Protein AF-A0A7C5SJS9-F1 (afdb_monomer)

Foldseek 3Di:
DDDQAPLLQVQLLVLCVVCVVVVHHLDDPPPDPDPPPPPDPDPDPLDPQQAEREDQDLLCRQADPDALKQKDQVRQVVLVVSVVSSTCSVVLLVVFFPDWDWPPPVDDPVRIMIMTRGDRVSSRVVSSVVQVVRSNYDYANFDFDDFDDDPNDTPDTDTDHPDD

Mean predicted aligned error: 9.41 Å

Structure (mmCIF, N/CA/C/O backbone):
data_AF-A0A7C5SJS9-F1
#
_entry.id   AF-A0A7C5SJS9-F1
#
loop_
_atom_site.group_PDB
_atom_site.id
_atom_site.type_symbol
_atom_site.label_atom_id
_atom_site.label_alt_id
_atom_site.label_comp_id
_atom_site.label_asym_id
_atom_site.label_entity_id
_atom_site.label_seq_id
_atom_site.pdbx_PDB_ins_code
_atom_site.Cartn_x
_atom_site.Cartn_y
_atom_site.Cartn_z
_atom_site.occupancy
_atom_site.B_iso_or_equiv
_atom_site.auth_seq_id
_atom_site.auth_comp_id
_atom_site.auth_asym_id
_atom_site.auth_atom_id
_atom_site.pdbx_PDB_model_num
ATOM 1 N N . MET A 1 1 ? 10.509 6.643 10.102 1.00 33.97 1 MET A N 1
ATOM 2 C CA . MET A 1 1 ? 10.285 5.184 10.008 1.00 33.97 1 MET A CA 1
ATOM 3 C C . MET A 1 1 ? 9.246 4.951 8.926 1.00 33.97 1 MET A C 1
ATOM 5 O O . MET A 1 1 ? 8.171 5.526 9.019 1.00 33.97 1 MET A O 1
ATOM 9 N N . GLY A 1 2 ? 9.620 4.239 7.860 1.00 39.03 2 GLY A N 1
ATOM 10 C CA . GLY A 1 2 ? 8.790 4.038 6.672 1.00 39.03 2 GLY A CA 1
ATOM 11 C C . GLY A 1 2 ? 7.610 3.121 6.959 1.00 39.03 2 GLY A C 1
ATOM 12 O O . GLY A 1 2 ? 7.801 1.931 7.179 1.00 39.03 2 GLY A O 1
ATOM 13 N N . GLY A 1 3 ? 6.407 3.689 6.982 1.00 46.66 3 GLY A N 1
ATOM 14 C CA . GLY A 1 3 ? 5.156 2.968 7.243 1.00 46.66 3 GLY A CA 1
ATOM 15 C C . GLY A 1 3 ? 4.105 3.128 6.144 1.00 46.66 3 GLY A C 1
ATOM 16 O O . GLY A 1 3 ? 2.979 2.685 6.327 1.00 46.66 3 GLY A O 1
ATOM 17 N N . GLY A 1 4 ? 4.444 3.759 5.013 1.00 60.88 4 GLY A N 1
ATOM 18 C CA . GLY A 1 4 ? 3.447 4.203 4.037 1.00 60.88 4 GLY A CA 1
ATOM 19 C C . GLY A 1 4 ? 2.713 3.078 3.303 1.00 60.88 4 GLY A C 1
ATOM 20 O O . GLY A 1 4 ? 1.543 3.242 3.005 1.00 60.88 4 GLY A O 1
ATOM 21 N N . HIS A 1 5 ? 3.358 1.943 3.011 1.00 70.88 5 HIS A N 1
ATOM 22 C CA . HIS A 1 5 ? 2.789 0.951 2.081 1.00 70.88 5 HIS A CA 1
ATOM 23 C C . HIS A 1 5 ? 1.849 -0.069 2.740 1.00 70.88 5 HIS A C 1
ATOM 25 O O . HIS A 1 5 ? 0.795 -0.366 2.194 1.00 70.88 5 HIS A O 1
ATOM 31 N N . ALA A 1 6 ? 2.188 -0.592 3.922 1.00 74.50 6 ALA A N 1
ATOM 32 C CA . ALA A 1 6 ? 1.400 -1.666 4.537 1.00 74.50 6 ALA A CA 1
ATOM 33 C C . ALA A 1 6 ? -0.016 -1.214 4.942 1.00 74.50 6 ALA A C 1
ATOM 35 O O . ALA A 1 6 ? -0.973 -1.967 4.782 1.00 74.50 6 ALA A O 1
ATOM 36 N N . GLY A 1 7 ? -0.161 0.023 5.434 1.00 83.69 7 GLY A N 1
ATOM 37 C CA . GLY A 1 7 ? -1.472 0.580 5.785 1.00 83.69 7 GLY A CA 1
ATOM 38 C C . GLY A 1 7 ? -2.379 0.791 4.569 1.00 83.69 7 GLY A C 1
ATOM 39 O O . GLY A 1 7 ? -3.584 0.583 4.671 1.00 83.69 7 GLY A O 1
ATOM 40 N N . ILE A 1 8 ? -1.797 1.143 3.418 1.00 90.56 8 ILE A N 1
ATOM 41 C CA . ILE A 1 8 ? -2.518 1.333 2.151 1.00 90.56 8 ILE A CA 1
ATOM 42 C C . ILE A 1 8 ? -3.057 0.002 1.646 1.00 90.56 8 ILE A C 1
ATOM 44 O O . ILE A 1 8 ? -4.247 -0.089 1.373 1.00 90.56 8 ILE A O 1
ATOM 48 N N . GLU A 1 9 ? -2.216 -1.035 1.591 1.00 91.25 9 GLU A N 1
ATOM 49 C CA . GLU A 1 9 ? -2.643 -2.372 1.156 1.00 91.25 9 GLU A CA 1
ATOM 50 C C . GLU A 1 9 ? -3.762 -2.928 2.039 1.00 91.25 9 GLU A C 1
ATOM 52 O O . GLU A 1 9 ? -4.744 -3.466 1.538 1.00 91.25 9 GLU A O 1
ATOM 57 N N . ALA A 1 10 ? -3.655 -2.759 3.361 1.00 89.06 10 ALA A N 1
ATOM 58 C CA . ALA A 1 10 ? -4.683 -3.225 4.287 1.00 89.06 10 ALA A CA 1
ATOM 59 C C . ALA A 1 10 ? -6.012 -2.473 4.107 1.00 89.06 10 ALA A C 1
ATOM 61 O O . ALA A 1 10 ? -7.074 -3.098 4.092 1.00 89.06 10 ALA A O 1
ATOM 62 N N . ALA A 1 11 ? -5.962 -1.146 3.953 1.00 90.69 11 ALA A N 1
ATOM 63 C CA . ALA A 1 11 ? -7.157 -0.340 3.718 1.00 90.69 11 ALA A CA 1
ATOM 64 C C . ALA A 1 11 ? -7.807 -0.677 2.367 1.00 90.69 11 ALA A C 1
ATOM 66 O O . ALA A 1 11 ? -9.024 -0.839 2.296 1.00 90.69 11 ALA A O 1
ATOM 67 N N . TRP A 1 12 ? -6.993 -0.853 1.324 1.00 92.56 12 TRP A N 1
ATOM 68 C CA . TRP A 1 12 ? -7.428 -1.247 -0.014 1.00 92.56 12 TRP A CA 1
ATOM 69 C C . TRP A 1 12 ? -8.094 -2.625 -0.019 1.00 92.56 12 TRP A C 1
ATOM 71 O O . TRP A 1 12 ? -9.212 -2.774 -0.509 1.00 92.56 12 TRP A O 1
ATOM 81 N N . ALA A 1 13 ? -7.458 -3.621 0.600 1.00 90.62 13 ALA A N 1
ATOM 82 C CA . ALA A 1 13 ? -8.005 -4.968 0.709 1.00 90.62 13 ALA A CA 1
ATOM 83 C C . ALA A 1 13 ? -9.332 -4.987 1.486 1.00 90.62 13 ALA A C 1
ATOM 85 O O . ALA A 1 13 ? -10.286 -5.642 1.066 1.00 90.62 13 ALA A O 1
ATOM 86 N N . ALA A 1 14 ? -9.427 -4.240 2.592 1.00 88.69 14 ALA A N 1
ATOM 87 C CA . ALA A 1 14 ? -10.672 -4.117 3.344 1.00 88.69 14 ALA A CA 1
ATOM 88 C C . ALA A 1 14 ? -11.784 -3.480 2.493 1.00 88.69 14 ALA A C 1
ATOM 90 O O . ALA A 1 14 ? -12.902 -3.994 2.466 1.00 88.69 14 ALA A O 1
ATOM 91 N N . ALA A 1 15 ? -11.473 -2.411 1.757 1.00 88.12 15 ALA A N 1
ATOM 92 C CA . ALA A 1 15 ? -12.427 -1.762 0.866 1.00 88.12 15 ALA A CA 1
ATOM 93 C C . ALA A 1 15 ? -12.888 -2.688 -0.274 1.00 88.12 15 ALA A C 1
ATOM 95 O O . ALA A 1 15 ? -14.083 -2.751 -0.547 1.00 88.12 15 ALA A O 1
ATOM 96 N N . ASN A 1 16 ? -11.987 -3.482 -0.866 1.00 87.50 16 ASN A N 1
ATOM 97 C CA . ASN A 1 16 ? -12.342 -4.502 -1.860 1.00 87.50 16 ASN A CA 1
ATOM 98 C C . ASN A 1 16 ? -13.354 -5.516 -1.314 1.00 87.50 16 ASN A C 1
ATOM 100 O O . ASN A 1 16 ? -14.350 -5.809 -1.971 1.00 87.50 16 ASN A O 1
ATOM 104 N N . LEU A 1 17 ? -13.135 -6.029 -0.099 1.00 85.19 17 LEU A N 1
ATOM 105 C CA . LEU A 1 17 ? -14.067 -6.971 0.530 1.00 85.19 17 LEU A CA 1
ATOM 106 C C . LEU A 1 17 ? -15.455 -6.349 0.728 1.00 85.19 17 LEU A C 1
ATOM 108 O O . LEU A 1 17 ? -16.469 -7.009 0.511 1.00 85.19 17 LEU A O 1
ATOM 112 N N . LEU A 1 18 ? -15.502 -5.074 1.105 1.00 81.88 18 LEU A N 1
ATOM 113 C CA . LEU A 1 18 ? -16.749 -4.343 1.320 1.00 81.88 18 LEU A CA 1
ATOM 114 C C . LEU A 1 18 ? -17.482 -4.061 -0.000 1.00 81.88 18 LEU A C 1
ATOM 116 O O . LEU A 1 18 ? -18.692 -4.275 -0.077 1.00 81.88 18 LEU A O 1
ATOM 120 N N . ALA A 1 19 ? -16.760 -3.675 -1.054 1.00 73.25 19 ALA A N 1
ATOM 121 C CA . ALA A 1 19 ? -17.314 -3.459 -2.391 1.00 73.25 19 ALA A CA 1
ATOM 122 C C . ALA A 1 19 ? -17.950 -4.734 -2.968 1.00 73.25 19 ALA A C 1
ATOM 124 O O . ALA A 1 19 ? -19.082 -4.698 -3.453 1.00 73.25 19 ALA A O 1
ATOM 125 N N . VAL A 1 20 ? -17.281 -5.883 -2.811 1.00 66.25 20 VAL A N 1
ATOM 126 C CA . VAL A 1 20 ? -17.809 -7.191 -3.233 1.00 66.25 20 VAL A CA 1
ATOM 127 C C . VAL A 1 20 ? -19.112 -7.525 -2.501 1.00 66.25 20 VAL A C 1
ATOM 129 O O . VAL A 1 20 ? -20.063 -7.994 -3.123 1.00 66.25 20 VAL A O 1
ATOM 132 N N . THR A 1 21 ? -19.209 -7.234 -1.198 1.00 61.03 21 THR A N 1
ATOM 133 C CA . THR A 1 21 ? -20.462 -7.443 -0.444 1.00 61.03 21 THR A CA 1
ATOM 134 C C . THR A 1 21 ? -21.590 -6.488 -0.842 1.00 61.03 21 THR A C 1
ATOM 136 O O . THR A 1 21 ? -22.757 -6.812 -0.634 1.00 61.03 21 THR A O 1
ATOM 139 N N . ALA A 1 22 ? -21.257 -5.337 -1.431 1.00 62.06 22 ALA A N 1
ATOM 140 C CA . ALA A 1 22 ? -22.212 -4.354 -1.934 1.00 62.06 22 ALA A CA 1
ATOM 141 C C . ALA A 1 22 ? -22.622 -4.589 -3.404 1.00 62.06 22 ALA A C 1
ATOM 143 O O . ALA A 1 22 ? -23.520 -3.906 -3.890 1.00 62.06 22 ALA A O 1
ATOM 144 N N . GLY A 1 23 ? -22.010 -5.562 -4.095 1.00 54.81 23 GLY A N 1
ATOM 145 C CA . GLY A 1 23 ? -22.308 -5.895 -5.493 1.00 54.81 23 GLY A CA 1
ATOM 146 C C . GLY A 1 23 ? -21.559 -5.057 -6.537 1.00 54.81 23 GLY A C 1
ATOM 147 O O . GLY A 1 23 ? -21.921 -5.117 -7.710 1.00 54.81 23 GLY A O 1
ATOM 148 N N . SER A 1 24 ? -20.525 -4.308 -6.141 1.00 50.97 24 SER A N 1
ATOM 149 C CA . SER A 1 24 ? -19.658 -3.567 -7.069 1.00 50.97 24 SER A CA 1
ATOM 150 C C . SER A 1 24 ? -18.432 -4.409 -7.457 1.00 50.97 24 SER A C 1
ATOM 152 O O . SER A 1 24 ? -17.859 -5.072 -6.584 1.00 50.97 24 SER A O 1
ATOM 154 N N . PRO A 1 25 ? -18.011 -4.422 -8.738 1.00 48.16 25 PRO A N 1
ATOM 155 C CA . PRO A 1 25 ? -16.811 -5.142 -9.155 1.00 48.16 25 PRO A CA 1
ATOM 156 C C . PRO A 1 25 ? -15.549 -4.557 -8.488 1.00 48.16 25 PRO A C 1
ATOM 158 O O . PRO A 1 25 ? -15.529 -3.379 -8.128 1.00 48.16 25 PRO A O 1
ATOM 161 N N . PRO A 1 26 ? -14.489 -5.362 -8.287 1.00 49.41 26 PRO A N 1
ATOM 162 C CA . PRO A 1 26 ? -13.213 -4.850 -7.807 1.00 49.41 26 PRO A CA 1
ATOM 163 C C . PRO A 1 26 ? -12.562 -4.011 -8.912 1.00 49.41 26 PRO A C 1
ATOM 165 O O . PRO A 1 26 ? -12.053 -4.553 -9.892 1.00 49.41 26 PRO A O 1
ATOM 168 N N . ASP A 1 27 ? -12.588 -2.691 -8.760 1.00 54.00 27 ASP A N 1
ATOM 169 C CA . ASP A 1 27 ? -11.951 -1.781 -9.709 1.00 54.00 27 ASP A CA 1
ATOM 170 C C . ASP A 1 27 ? -10.420 -1.891 -9.600 1.00 54.00 27 ASP A C 1
ATOM 172 O O . ASP A 1 27 ? -9.800 -1.437 -8.635 1.00 54.00 27 ASP A O 1
ATOM 176 N N . GLY A 1 28 ? -9.801 -2.522 -10.600 1.00 47.16 28 GLY A N 1
ATOM 177 C CA . GLY A 1 28 ? -8.383 -2.337 -10.904 1.00 47.16 28 GLY A CA 1
ATOM 178 C C . GLY A 1 28 ? -8.177 -0.999 -11.618 1.00 47.16 28 GLY A C 1
ATOM 179 O O . GLY A 1 28 ? -9.077 -0.513 -12.303 1.00 47.16 28 GLY A O 1
ATOM 180 N N . LEU A 1 29 ? -6.988 -0.399 -11.500 1.00 47.84 29 LEU A N 1
ATOM 181 C CA . LEU A 1 29 ? -6.658 0.867 -12.178 1.00 47.84 29 LEU A CA 1
ATOM 182 C C . LEU A 1 29 ? -6.736 0.805 -13.724 1.00 47.84 29 LEU A C 1
ATOM 184 O O . LEU A 1 29 ? -6.642 1.846 -14.369 1.00 47.84 29 LEU A O 1
ATOM 188 N N . ASP A 1 30 ? -6.957 -0.374 -14.313 1.00 38.78 30 ASP A N 1
ATOM 189 C CA . ASP A 1 30 ? -7.016 -0.611 -15.762 1.00 38.78 30 ASP A CA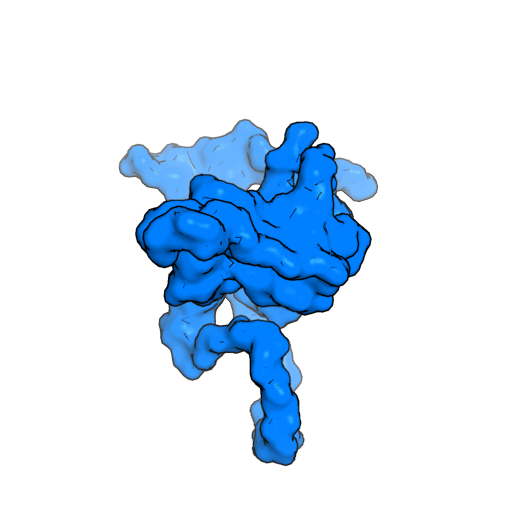 1
ATOM 190 C C . ASP A 1 30 ? -8.428 -0.507 -16.373 1.00 38.78 30 ASP A C 1
ATOM 192 O O . ASP A 1 30 ? -8.654 -0.935 -17.509 1.00 38.78 30 ASP A O 1
ATOM 196 N N . ALA A 1 31 ? -9.405 0.063 -15.661 1.00 38.59 31 ALA A N 1
ATOM 197 C CA . ALA A 1 31 ? -10.708 0.361 -16.248 1.00 38.59 31 ALA A CA 1
ATOM 198 C C . ALA A 1 31 ? -10.579 1.474 -17.309 1.00 38.59 31 ALA A C 1
ATOM 200 O O . ALA A 1 31 ? -10.734 2.665 -17.033 1.00 38.59 31 ALA A O 1
ATOM 201 N N . HIS A 1 32 ? -10.308 1.088 -18.560 1.00 30.03 32 HIS A N 1
ATOM 202 C CA . HIS A 1 32 ? -10.574 1.945 -19.711 1.00 30.03 32 HIS A CA 1
ATOM 203 C C . HIS A 1 32 ? -12.048 2.375 -19.664 1.00 30.03 32 HIS A C 1
ATOM 205 O O . HIS A 1 32 ? -12.918 1.515 -19.505 1.00 30.03 32 HIS A O 1
ATOM 211 N N . PRO A 1 33 ? -12.367 3.673 -19.819 1.00 33.25 33 PRO A N 1
ATOM 212 C CA . PRO A 1 33 ? -13.745 4.131 -19.776 1.00 33.25 33 PRO A CA 1
ATOM 213 C C . PRO A 1 33 ? -14.482 3.601 -21.010 1.00 33.25 33 PRO A C 1
ATOM 215 O O . PRO A 1 33 ? -14.411 4.187 -22.089 1.00 33.25 33 PRO A O 1
ATOM 218 N N . THR A 1 34 ? -15.186 2.477 -20.879 1.00 31.38 34 THR A N 1
ATOM 219 C CA . THR A 1 34 ? -16.124 2.033 -21.908 1.00 31.38 34 THR A CA 1
ATOM 220 C C . THR A 1 34 ? -17.331 2.961 -21.882 1.00 31.38 34 THR A C 1
ATOM 222 O O . THR A 1 34 ? -17.970 3.153 -20.850 1.00 31.38 34 THR A O 1
ATOM 225 N N . GLU A 1 35 ? -17.630 3.545 -23.036 1.00 35.47 35 GLU A N 1
ATOM 226 C CA . GLU A 1 35 ? -18.492 4.709 -23.279 1.00 35.47 35 GLU A CA 1
ATOM 227 C C . GLU A 1 35 ? -19.994 4.527 -22.943 1.00 35.47 35 GLU A C 1
ATOM 229 O O . GLU A 1 35 ? -20.827 5.328 -23.357 1.00 35.47 35 GLU A O 1
ATOM 234 N N . THR A 1 36 ? -20.381 3.499 -22.182 1.00 34.91 36 THR A N 1
ATOM 235 C CA . THR A 1 36 ? -21.798 3.117 -22.010 1.00 34.91 36 THR A CA 1
ATOM 236 C C . THR A 1 36 ? -22.409 3.471 -20.646 1.00 34.91 36 THR A C 1
ATOM 238 O O . THR A 1 36 ? -23.629 3.481 -20.538 1.00 34.91 36 THR A O 1
ATOM 241 N N . ASP A 1 37 ? -21.637 3.882 -19.635 1.00 35.69 37 ASP A N 1
ATOM 242 C CA . ASP A 1 37 ? -22.167 4.083 -18.267 1.00 35.69 37 ASP A CA 1
ATOM 243 C C . ASP A 1 37 ? -22.486 5.553 -17.899 1.00 35.69 37 ASP A C 1
ATOM 245 O O . ASP A 1 37 ? -22.320 6.009 -16.772 1.00 35.69 37 ASP A O 1
ATOM 249 N N . ARG A 1 38 ? -22.898 6.370 -18.882 1.00 37.28 38 ARG A N 1
ATOM 250 C CA . ARG A 1 38 ? -23.152 7.819 -18.688 1.00 37.28 38 ARG A CA 1
ATOM 251 C C . ARG A 1 38 ? -24.598 8.188 -18.347 1.00 37.28 38 ARG A C 1
ATOM 253 O O . ARG A 1 38 ? -24.958 9.362 -18.442 1.00 37.28 38 ARG A O 1
ATOM 260 N N . ARG A 1 39 ? -25.456 7.239 -17.980 1.00 33.97 39 ARG A N 1
ATOM 261 C CA . ARG A 1 39 ? -26.840 7.541 -17.587 1.00 33.97 39 ARG A CA 1
ATOM 262 C C . ARG A 1 39 ? -27.157 6.752 -16.327 1.00 33.97 39 ARG A C 1
ATOM 264 O O . ARG A 1 39 ? -27.084 5.537 -16.361 1.00 33.97 39 ARG A O 1
ATOM 271 N N . ASP A 1 40 ? -27.480 7.481 -15.262 1.00 32.72 40 ASP A N 1
ATOM 272 C CA . ASP A 1 40 ? -27.995 7.002 -13.965 1.00 32.72 40 ASP A CA 1
ATOM 273 C C . ASP A 1 40 ? -27.045 7.050 -12.752 1.00 32.72 40 ASP A C 1
ATOM 275 O O . ASP A 1 40 ? -27.296 6.421 -11.725 1.00 32.72 40 ASP A O 1
ATOM 279 N N . ALA A 1 41 ? -26.039 7.931 -12.766 1.00 41.66 41 ALA A N 1
ATOM 280 C CA . ALA A 1 41 ? -25.391 8.358 -11.522 1.00 41.66 41 ALA A CA 1
ATOM 281 C C . ALA A 1 41 ? -26.275 9.375 -10.763 1.00 41.66 41 ALA A C 1
ATOM 283 O O . ALA A 1 41 ? -26.222 10.585 -10.988 1.00 41.66 41 ALA A O 1
ATOM 284 N N . CYS A 1 42 ? -27.113 8.869 -9.856 1.00 32.12 42 CYS A N 1
ATOM 285 C CA . CYS A 1 42 ? -27.805 9.651 -8.826 1.00 32.12 42 CYS A CA 1
ATOM 286 C C . CYS A 1 42 ? -26.780 10.385 -7.927 1.00 32.12 42 CYS A C 1
ATOM 288 O O . CYS A 1 42 ? -25.770 9.781 -7.554 1.00 32.12 42 CYS A O 1
ATOM 290 N N . PRO A 1 43 ? -26.998 11.658 -7.536 1.00 38.84 43 PRO A N 1
ATOM 291 C CA . PRO A 1 43 ? -26.053 12.389 -6.698 1.00 38.84 43 PRO A CA 1
ATOM 292 C C . PRO A 1 43 ? -25.960 11.780 -5.288 1.00 38.84 43 PRO A C 1
ATOM 294 O O . PRO A 1 43 ? -26.811 11.982 -4.426 1.00 38.84 43 PRO A O 1
ATOM 297 N N . THR A 1 44 ? -24.874 11.033 -5.078 1.00 39.62 44 THR A N 1
ATOM 298 C CA . THR A 1 44 ? -24.104 10.887 -3.833 1.00 39.62 44 THR A CA 1
ATOM 299 C C . THR A 1 44 ? -24.910 10.695 -2.546 1.00 39.62 44 THR A C 1
ATOM 301 O O . THR A 1 44 ? -24.952 11.562 -1.669 1.00 39.62 44 THR A O 1
ATOM 304 N N . LYS A 1 45 ? -25.434 9.485 -2.347 1.00 35.34 45 LYS A N 1
ATOM 305 C CA . LYS A 1 45 ? -25.598 8.961 -0.988 1.00 35.34 45 LYS A CA 1
ATOM 306 C C . LYS A 1 45 ? -24.196 8.566 -0.516 1.00 35.34 45 LYS A C 1
ATOM 308 O O . LYS A 1 45 ? -23.688 7.537 -0.943 1.00 35.34 45 LYS A O 1
ATOM 313 N N . LYS A 1 46 ? -23.534 9.411 0.286 1.00 39.31 46 LYS A N 1
ATOM 314 C CA . LYS A 1 46 ? -22.249 9.071 0.926 1.00 39.31 46 LYS A CA 1
ATOM 315 C C . LYS A 1 46 ? -22.479 7.773 1.709 1.00 39.31 46 LYS A C 1
ATOM 317 O O . LYS A 1 46 ? -23.175 7.792 2.725 1.00 39.31 46 LYS A O 1
ATOM 322 N N . SER A 1 47 ? -22.003 6.641 1.195 1.00 45.84 47 SER A N 1
ATOM 323 C CA . SER A 1 47 ? -21.957 5.406 1.972 1.00 45.84 47 SER A CA 1
ATOM 324 C C . SER A 1 47 ? -21.141 5.706 3.223 1.00 45.84 47 SER A C 1
ATOM 326 O O . SER A 1 47 ? -20.112 6.374 3.130 1.00 45.84 47 SER A O 1
ATOM 328 N N . ALA A 1 48 ? -21.619 5.291 4.396 1.00 58.91 48 ALA A N 1
ATOM 329 C CA . ALA A 1 48 ? -20.832 5.422 5.614 1.00 58.91 48 ALA A CA 1
ATOM 330 C C . ALA A 1 48 ? -19.476 4.742 5.377 1.00 58.91 48 ALA A C 1
ATOM 332 O O . ALA A 1 48 ? -19.450 3.581 4.970 1.00 58.91 48 ALA A O 1
ATOM 333 N N . SER A 1 49 ? -18.380 5.475 5.568 1.00 61.72 49 SER A N 1
ATOM 334 C CA . SER A 1 49 ? -17.024 4.943 5.484 1.00 61.72 49 SER A CA 1
ATOM 335 C C . SER A 1 49 ? -16.912 3.757 6.442 1.00 61.72 49 SER A C 1
ATOM 337 O O . SER A 1 49 ? -17.181 3.870 7.638 1.00 61.72 49 SER A O 1
ATOM 339 N N . THR A 1 50 ? -16.578 2.585 5.911 1.00 85.19 50 THR A N 1
ATOM 340 C CA . THR A 1 50 ? -16.489 1.336 6.680 1.00 85.19 50 THR A CA 1
ATOM 341 C C . THR A 1 50 ? -15.056 1.022 7.102 1.00 85.19 50 THR A C 1
ATOM 343 O O . THR A 1 50 ? -14.850 0.197 7.993 1.00 85.19 50 THR A O 1
ATOM 346 N N . VAL A 1 51 ? -14.064 1.694 6.506 1.00 92.31 51 VAL A N 1
ATOM 347 C CA . VAL A 1 51 ? -12.638 1.533 6.802 1.00 92.31 51 VAL A CA 1
ATOM 348 C C . VAL A 1 51 ? -12.038 2.883 7.181 1.00 92.31 51 VAL A C 1
ATOM 350 O O . VAL A 1 51 ? -12.096 3.833 6.408 1.00 92.31 51 VAL A O 1
ATOM 353 N N . ALA A 1 52 ? -11.405 2.962 8.351 1.00 92.94 52 ALA A N 1
ATOM 354 C CA . ALA A 1 52 ? -10.649 4.140 8.772 1.00 92.94 52 ALA A CA 1
ATOM 355 C C . ALA A 1 52 ? -9.140 3.881 8.640 1.00 92.94 52 ALA A C 1
ATOM 357 O O . ALA A 1 52 ? -8.582 3.043 9.352 1.00 92.94 52 ALA A O 1
ATOM 358 N N . LEU A 1 53 ? -8.467 4.619 7.754 1.00 94.00 53 LEU A N 1
ATOM 359 C CA . LEU A 1 53 ? -7.012 4.637 7.619 1.00 94.00 53 LEU A CA 1
ATOM 360 C C . LEU A 1 53 ? -6.437 5.771 8.475 1.00 94.00 53 LEU A C 1
ATOM 362 O O . LEU A 1 53 ? -6.386 6.927 8.056 1.00 94.00 53 LEU A O 1
ATOM 366 N N . VAL A 1 54 ? -5.991 5.438 9.686 1.00 93.38 54 VAL A N 1
ATOM 367 C CA . VAL A 1 54 ? -5.379 6.412 10.600 1.00 93.38 54 VAL A CA 1
ATOM 368 C C . VAL A 1 54 ? -3.881 6.525 10.316 1.00 93.38 54 VAL A C 1
ATOM 370 O O . VAL A 1 54 ? -3.159 5.529 10.356 1.00 93.38 54 VAL A O 1
ATOM 373 N N . THR A 1 55 ? -3.395 7.737 10.058 1.00 92.31 55 THR A N 1
ATOM 374 C CA . THR A 1 55 ? -1.973 8.022 9.821 1.00 92.31 55 THR A CA 1
ATOM 375 C C . THR A 1 55 ? -1.558 9.321 10.498 1.00 92.31 55 THR A C 1
ATOM 377 O O . THR A 1 55 ? -2.334 10.268 10.575 1.00 92.31 55 THR A O 1
ATOM 380 N N . LEU A 1 56 ? -0.307 9.391 10.959 1.00 91.69 56 LEU A N 1
ATOM 381 C CA . LEU A 1 56 ? 0.250 10.608 11.558 1.00 91.69 56 LEU A CA 1
ATOM 382 C C . LEU A 1 56 ? 0.269 11.781 10.572 1.00 91.69 56 LEU A C 1
ATOM 384 O O . LEU A 1 56 ? 0.093 12.925 10.974 1.00 91.69 56 LEU A O 1
ATOM 388 N N . ASP A 1 57 ? 0.507 11.485 9.296 1.00 90.50 57 ASP A N 1
ATOM 389 C CA . ASP A 1 57 ? 0.633 12.475 8.235 1.00 90.50 57 ASP A CA 1
ATOM 390 C C . ASP A 1 57 ? 0.025 11.911 6.940 1.00 90.50 57 ASP A C 1
ATOM 392 O O . ASP A 1 57 ? 0.637 11.048 6.295 1.00 90.50 57 ASP A O 1
ATOM 396 N N . PRO A 1 58 ? -1.181 12.363 6.550 1.00 91.50 58 PRO A N 1
ATOM 397 C CA . PRO A 1 58 ? -1.824 11.947 5.305 1.00 91.50 58 PRO A CA 1
ATOM 398 C C . PRO A 1 58 ? -0.989 12.235 4.053 1.00 91.50 58 PRO A C 1
ATOM 400 O O . PRO A 1 58 ? -1.101 11.514 3.062 1.00 91.50 58 PRO A O 1
ATOM 403 N N . SER A 1 59 ? -0.107 13.240 4.084 1.00 90.62 59 SER A N 1
ATOM 404 C CA . SER A 1 59 ? 0.732 13.574 2.930 1.00 90.62 59 SER A CA 1
ATOM 405 C C . SER A 1 59 ? 1.794 12.507 2.637 1.00 90.62 59 SER A C 1
ATOM 407 O O . SER A 1 59 ? 2.247 12.406 1.499 1.00 90.62 59 SER A O 1
ATOM 409 N N . LYS A 1 60 ? 2.140 11.662 3.617 1.00 90.94 60 LYS A N 1
ATOM 410 C CA . LYS A 1 60 ? 3.173 10.612 3.505 1.00 90.94 60 LYS A CA 1
ATOM 411 C C . LYS A 1 60 ? 2.642 9.241 3.093 1.00 90.94 60 LYS A C 1
ATOM 413 O O . LYS A 1 60 ? 3.384 8.254 3.067 1.00 90.94 60 LYS A O 1
ATOM 418 N N . ILE A 1 61 ? 1.357 9.156 2.767 1.00 92.88 61 ILE A N 1
ATOM 419 C CA . ILE A 1 61 ? 0.761 7.961 2.169 1.00 92.88 61 ILE A CA 1
ATOM 420 C C . ILE A 1 61 ? 1.510 7.648 0.862 1.00 92.88 61 ILE A C 1
ATOM 422 O O . ILE A 1 61 ? 1.662 8.504 -0.002 1.00 92.88 61 ILE A O 1
ATOM 426 N N . GLY A 1 62 ? 2.021 6.421 0.752 1.00 90.31 62 GLY A N 1
ATOM 427 C CA . GLY A 1 62 ? 2.742 5.934 -0.426 1.00 90.31 62 GLY A CA 1
ATOM 428 C C . GLY A 1 62 ? 4.223 6.318 -0.472 1.00 90.31 62 GLY A C 1
ATOM 429 O O . GLY A 1 62 ? 4.907 5.972 -1.429 1.00 90.31 62 GLY A O 1
ATOM 430 N N . GLU A 1 63 ? 4.761 6.980 0.557 1.00 91.12 63 GLU A N 1
ATOM 431 C CA . GLU A 1 63 ? 6.166 7.396 0.565 1.00 91.12 63 GLU A CA 1
ATOM 432 C C . GLU A 1 63 ? 7.135 6.194 0.586 1.00 91.12 63 GLU A C 1
ATOM 434 O O . GLU A 1 63 ? 7.038 5.289 1.425 1.00 91.12 63 GLU A O 1
ATOM 439 N N . MET A 1 64 ? 8.126 6.213 -0.313 1.00 88.88 64 MET A N 1
ATOM 440 C CA . MET A 1 64 ? 9.227 5.245 -0.352 1.00 88.88 64 MET A CA 1
ATOM 441 C C . MET A 1 64 ? 10.429 5.726 0.477 1.00 88.88 64 MET A C 1
ATOM 443 O O . MET A 1 64 ? 11.331 6.411 -0.022 1.00 88.88 64 MET A O 1
ATOM 447 N N . SER A 1 65 ? 10.486 5.311 1.745 1.00 81.88 65 SER A N 1
ATOM 448 C CA . SER A 1 65 ? 11.486 5.795 2.713 1.00 81.88 65 SER A CA 1
ATOM 449 C C . SER A 1 65 ? 12.931 5.367 2.436 1.00 81.88 65 SER A C 1
ATOM 451 O O . SER A 1 65 ? 13.859 5.978 2.954 1.00 81.88 65 SER A O 1
ATOM 453 N N . CYS A 1 66 ? 13.136 4.295 1.670 1.00 85.12 66 CYS A N 1
ATOM 454 C CA . CYS A 1 66 ? 14.457 3.716 1.429 1.00 85.12 66 CYS A CA 1
ATOM 455 C C . CYS A 1 66 ? 14.812 3.809 -0.065 1.00 85.12 66 CYS A C 1
ATOM 457 O O . CYS A 1 66 ? 15.001 4.901 -0.608 1.00 85.12 66 CYS A O 1
ATOM 459 N N . ASN A 1 67 ? 14.879 2.662 -0.742 1.00 87.06 67 ASN A N 1
ATOM 460 C CA . ASN A 1 67 ? 15.180 2.556 -2.165 1.00 87.06 67 ASN A CA 1
ATOM 461 C C . 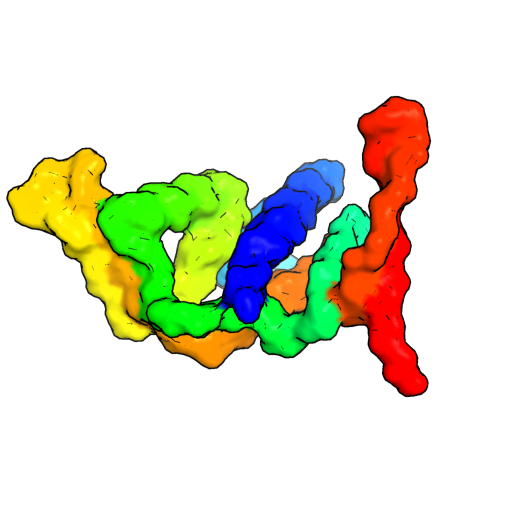ASN A 1 67 ? 13.903 2.796 -2.995 1.00 87.06 67 ASN A C 1
ATOM 463 O O . ASN A 1 67 ? 12.876 2.219 -2.632 1.00 87.06 67 ASN A O 1
ATOM 467 N N . PRO A 1 68 ? 13.948 3.589 -4.085 1.00 91.00 68 PRO A N 1
ATOM 468 C CA . PRO A 1 68 ? 12.868 3.682 -5.074 1.00 91.00 68 PRO A CA 1
ATOM 469 C C . PRO A 1 68 ? 12.716 2.383 -5.887 1.00 91.00 68 PRO A C 1
ATOM 471 O O . PRO A 1 68 ? 12.918 2.349 -7.099 1.00 91.00 68 PRO A O 1
ATOM 474 N N . ALA A 1 69 ? 12.468 1.263 -5.210 1.00 92.62 69 ALA A N 1
ATOM 475 C CA . ALA A 1 69 ? 12.424 -0.055 -5.819 1.00 92.62 69 ALA A CA 1
ATOM 476 C C . ALA A 1 69 ? 11.297 -0.901 -5.238 1.00 92.62 69 ALA A C 1
ATOM 478 O O . ALA A 1 69 ? 11.232 -1.083 -4.021 1.00 92.62 69 ALA A O 1
ATOM 479 N N . ILE A 1 70 ? 10.510 -1.510 -6.118 1.00 93.62 70 ILE A N 1
ATOM 480 C CA . ILE A 1 70 ? 9.501 -2.505 -5.766 1.00 93.62 70 ILE A CA 1
ATOM 481 C C . ILE A 1 70 ? 9.966 -3.872 -6.281 1.00 93.62 70 ILE A C 1
ATOM 483 O O . ILE A 1 70 ? 10.527 -3.999 -7.372 1.00 93.62 70 ILE A O 1
ATOM 487 N N . GLY A 1 71 ? 9.797 -4.905 -5.458 1.00 93.62 71 GLY A N 1
ATOM 488 C CA . GLY A 1 71 ? 10.232 -6.265 -5.770 1.00 93.62 71 GLY A CA 1
ATOM 489 C C . GLY A 1 71 ? 11.724 -6.533 -5.525 1.00 93.62 71 GLY A C 1
ATOM 490 O O . GLY A 1 71 ? 12.340 -6.009 -4.593 1.00 93.62 71 GLY A O 1
ATOM 491 N N . GLY A 1 72 ? 12.305 -7.423 -6.329 1.00 93.00 72 GLY A N 1
ATOM 492 C CA . GLY A 1 72 ? 13.625 -8.026 -6.127 1.00 93.00 72 GLY A CA 1
ATOM 493 C C . GLY A 1 72 ? 13.539 -9.543 -5.957 1.00 93.00 72 GLY A C 1
ATOM 494 O O . GLY A 1 72 ? 12.487 -10.131 -6.167 1.00 93.00 72 GLY A O 1
ATOM 495 N N . LEU A 1 73 ? 14.643 -10.189 -5.565 1.00 89.19 73 LEU A N 1
ATOM 496 C CA . LEU A 1 73 ? 14.723 -11.655 -5.556 1.00 89.19 73 LEU A CA 1
ATOM 497 C C . LEU A 1 73 ? 13.656 -12.315 -4.667 1.00 89.19 73 LEU A C 1
ATOM 499 O O . LEU A 1 73 ? 12.893 -13.128 -5.156 1.00 89.19 73 LEU A O 1
ATOM 503 N N . ALA A 1 74 ? 13.571 -11.922 -3.394 1.00 88.12 74 ALA A N 1
ATOM 504 C CA . ALA A 1 74 ? 12.542 -12.432 -2.482 1.00 88.12 74 ALA A CA 1
ATOM 505 C C . ALA A 1 74 ? 11.249 -11.601 -2.546 1.00 88.12 74 ALA A C 1
ATOM 507 O O . ALA A 1 74 ? 10.142 -12.122 -2.607 1.00 88.12 74 ALA A O 1
ATOM 508 N N . LYS A 1 75 ? 11.387 -10.270 -2.560 1.00 92.12 75 LYS A N 1
ATOM 509 C CA . LYS A 1 75 ? 10.242 -9.351 -2.496 1.00 92.12 75 LYS A CA 1
ATOM 510 C C . LYS A 1 75 ? 9.397 -9.359 -3.770 1.00 92.12 75 LYS A C 1
ATOM 512 O O . LYS A 1 75 ? 8.228 -9.021 -3.698 1.00 92.12 75 LYS A O 1
ATOM 517 N N . GLY A 1 76 ? 9.963 -9.723 -4.921 1.00 92.94 76 GLY A N 1
ATOM 518 C CA . GLY A 1 76 ? 9.234 -9.764 -6.190 1.00 92.94 76 GLY A CA 1
ATOM 519 C C . GLY A 1 76 ? 8.114 -10.802 -6.197 1.00 92.94 76 GLY A C 1
ATOM 520 O O . GLY A 1 76 ? 7.061 -10.538 -6.765 1.00 92.94 76 GLY A O 1
ATOM 521 N N . GLN A 1 77 ? 8.306 -11.936 -5.515 1.00 92.81 77 GLN A N 1
ATOM 522 C CA . GLN A 1 77 ? 7.252 -12.938 -5.333 1.00 92.81 77 GLN A CA 1
ATOM 523 C C . GLN A 1 77 ? 6.132 -12.399 -4.439 1.00 92.81 77 GLN A C 1
ATOM 525 O O . GLN A 1 77 ? 4.979 -12.447 -4.842 1.00 92.81 77 GLN A O 1
ATOM 530 N N . LEU A 1 78 ? 6.471 -11.763 -3.311 1.00 93.44 78 LEU A N 1
ATOM 531 C CA . LEU A 1 78 ? 5.477 -11.130 -2.431 1.00 93.44 78 LEU A CA 1
ATOM 532 C C . LEU A 1 78 ? 4.653 -10.058 -3.155 1.00 93.44 78 LEU A C 1
ATOM 534 O O . LEU A 1 78 ? 3.447 -9.985 -2.970 1.00 93.44 78 LEU A O 1
ATOM 538 N N . VAL A 1 79 ? 5.286 -9.241 -4.002 1.00 94.38 79 VAL A N 1
ATOM 539 C CA . VAL A 1 79 ? 4.569 -8.242 -4.811 1.00 94.38 79 VAL A CA 1
ATOM 540 C C . VAL A 1 79 ? 3.571 -8.923 -5.748 1.00 94.38 79 VAL A C 1
ATOM 542 O O . VAL A 1 79 ? 2.442 -8.465 -5.850 1.00 94.38 79 VAL A O 1
ATOM 545 N N . ARG A 1 80 ? 3.956 -10.032 -6.395 1.00 92.75 80 ARG A N 1
ATOM 546 C CA . ARG A 1 80 ? 3.063 -10.801 -7.277 1.00 92.75 80 ARG A CA 1
ATOM 547 C C . ARG A 1 80 ? 1.943 -11.517 -6.525 1.00 92.75 80 ARG A C 1
ATOM 549 O O . ARG A 1 80 ? 0.847 -11.627 -7.053 1.00 92.75 80 ARG A O 1
ATOM 556 N N . GLU A 1 81 ? 2.198 -11.979 -5.306 1.00 94.06 81 GLU A N 1
ATOM 557 C CA . GLU A 1 81 ? 1.161 -12.546 -4.439 1.00 94.06 81 GLU A CA 1
ATOM 558 C C . GLU A 1 81 ? 0.149 -11.473 -4.016 1.00 94.06 81 GLU A C 1
ATOM 560 O O . GLU A 1 81 ? -1.053 -11.708 -4.096 1.00 94.06 81 GLU A O 1
ATOM 565 N N . ILE A 1 82 ? 0.619 -10.282 -3.626 1.00 92.88 82 ILE A N 1
ATOM 566 C CA . ILE A 1 82 ? -0.238 -9.127 -3.305 1.00 92.88 82 ILE A CA 1
ATOM 567 C C . ILE A 1 82 ? -1.091 -8.741 -4.518 1.00 92.88 82 ILE A C 1
ATOM 569 O O . ILE A 1 82 ? -2.303 -8.601 -4.389 1.00 92.88 82 ILE A O 1
ATOM 573 N N . ASP A 1 83 ? -0.470 -8.626 -5.690 1.00 92.06 83 ASP A N 1
ATOM 574 C CA . ASP A 1 83 ? -1.125 -8.326 -6.968 1.00 92.06 83 ASP A CA 1
ATOM 575 C C . ASP A 1 83 ? -2.219 -9.358 -7.305 1.00 92.06 83 ASP A C 1
ATOM 577 O O . ASP A 1 83 ? -3.368 -9.000 -7.552 1.00 92.06 83 ASP A O 1
ATOM 581 N N . ALA A 1 84 ? -1.916 -10.655 -7.180 1.00 92.00 84 ALA A N 1
ATOM 582 C CA . ALA A 1 84 ? -2.883 -11.732 -7.405 1.00 92.00 84 ALA A CA 1
ATOM 583 C C . ALA A 1 84 ? -4.069 -11.718 -6.417 1.00 92.00 84 ALA A C 1
ATOM 585 O O . ALA A 1 84 ? -5.151 -12.197 -6.752 1.00 92.00 84 ALA A O 1
ATOM 586 N N . MET A 1 85 ? -3.885 -11.166 -5.213 1.00 91.25 85 MET A N 1
ATOM 587 C CA . MET A 1 85 ? -4.954 -10.961 -4.225 1.00 91.25 85 MET A CA 1
ATOM 588 C C . MET A 1 85 ? -5.743 -9.655 -4.444 1.00 91.25 85 MET A C 1
ATOM 590 O O . MET A 1 85 ? -6.603 -9.320 -3.628 1.00 91.25 85 MET A O 1
ATOM 594 N N . GLY A 1 86 ? -5.472 -8.913 -5.523 1.00 89.50 86 GLY A N 1
ATOM 595 C CA . GLY A 1 86 ? -6.113 -7.628 -5.818 1.00 89.50 86 GLY A CA 1
ATOM 596 C C . GLY A 1 86 ? -5.548 -6.458 -5.008 1.00 89.50 86 GLY A C 1
ATOM 597 O O . GLY A 1 86 ? -6.249 -5.471 -4.768 1.00 89.50 86 GLY A O 1
ATOM 598 N N . GLY A 1 87 ? -4.309 -6.587 -4.533 1.00 92.75 87 GLY A N 1
ATOM 599 C CA . GLY A 1 87 ? -3.570 -5.514 -3.879 1.00 92.75 87 GLY A CA 1
ATOM 600 C C . GLY A 1 87 ? -3.094 -4.443 -4.859 1.00 92.75 87 GLY A C 1
ATOM 601 O O . GLY A 1 87 ? -3.156 -4.596 -6.077 1.00 92.75 87 GLY A O 1
ATOM 602 N N . LEU A 1 88 ? -2.615 -3.332 -4.313 1.00 92.75 88 LEU A N 1
ATOM 603 C CA . LEU A 1 88 ? -2.350 -2.110 -5.070 1.00 92.75 88 LEU A CA 1
ATOM 604 C C . LEU A 1 88 ? -0.876 -1.993 -5.512 1.00 92.75 88 LEU A C 1
ATOM 606 O O . LEU A 1 88 ? -0.564 -1.341 -6.507 1.00 92.75 88 LEU A O 1
ATOM 610 N N . MET A 1 89 ? 0.042 -2.650 -4.800 1.00 93.81 89 MET A N 1
ATOM 611 C CA . MET A 1 89 ? 1.493 -2.506 -4.958 1.00 93.81 89 MET A CA 1
ATOM 612 C C . MET A 1 89 ? 2.006 -2.794 -6.372 1.00 93.81 89 MET A C 1
ATOM 614 O O . MET A 1 89 ? 2.896 -2.087 -6.845 1.00 93.81 89 MET A O 1
ATOM 618 N N . GLY A 1 90 ? 1.481 -3.836 -7.027 1.00 93.50 90 GLY A N 1
ATOM 619 C CA . GLY A 1 90 ? 1.857 -4.200 -8.397 1.00 93.50 90 GLY A CA 1
ATOM 620 C C . GLY A 1 90 ? 1.454 -3.112 -9.390 1.00 93.50 90 GLY A C 1
ATOM 621 O O . GLY A 1 90 ? 2.307 -2.570 -10.089 1.00 93.50 90 GLY A O 1
ATOM 622 N N . LEU A 1 91 ? 0.183 -2.713 -9.342 1.00 94.62 91 LEU A N 1
ATOM 623 C CA . LEU A 1 91 ? -0.396 -1.676 -10.197 1.00 94.62 91 LEU A CA 1
ATOM 624 C C . LEU A 1 91 ? 0.326 -0.330 -10.058 1.00 94.62 91 LEU A C 1
ATOM 626 O O . LEU A 1 91 ? 0.653 0.308 -11.056 1.00 94.62 91 LEU A O 1
ATOM 630 N N . LEU A 1 92 ? 0.635 0.094 -8.828 1.00 95.38 92 LEU A N 1
ATOM 631 C CA . LEU A 1 92 ? 1.389 1.332 -8.602 1.00 95.38 92 LEU A CA 1
ATOM 632 C C . LEU A 1 92 ? 2.813 1.238 -9.152 1.00 95.38 92 LEU A C 1
ATOM 634 O O . LEU A 1 92 ? 3.310 2.195 -9.741 1.00 95.38 92 LEU A O 1
ATOM 638 N N . ALA A 1 93 ? 3.479 0.096 -8.971 1.00 94.81 93 ALA A N 1
ATOM 639 C CA . ALA A 1 93 ? 4.833 -0.099 -9.476 1.00 94.81 93 ALA A CA 1
ATOM 640 C C . ALA A 1 93 ? 4.890 -0.092 -11.008 1.00 94.81 93 ALA A C 1
ATOM 642 O O . ALA A 1 93 ? 5.877 0.399 -11.562 1.00 94.81 93 ALA A O 1
ATOM 643 N N . ASP A 1 94 ? 3.854 -0.608 -11.669 1.00 95.38 94 ASP A N 1
ATOM 644 C CA . ASP A 1 94 ? 3.726 -0.605 -13.124 1.00 95.38 94 ASP A CA 1
ATOM 645 C C . ASP A 1 94 ? 3.393 0.802 -13.648 1.00 95.38 94 ASP A C 1
ATOM 647 O O . ASP A 1 94 ? 4.041 1.275 -14.581 1.00 95.38 94 ASP A O 1
ATOM 651 N N . ALA A 1 95 ? 2.481 1.525 -12.989 1.00 95.75 95 ALA A N 1
ATOM 652 C CA . ALA A 1 95 ? 2.091 2.883 -13.373 1.00 95.75 95 ALA A CA 1
ATOM 653 C C . ALA A 1 95 ? 3.217 3.919 -13.216 1.00 95.75 95 ALA A C 1
ATOM 655 O O . ALA A 1 95 ? 3.269 4.900 -13.958 1.00 95.75 95 ALA A O 1
ATOM 656 N N . THR A 1 96 ? 4.117 3.732 -12.247 1.00 96.62 96 THR A N 1
ATOM 657 C CA . THR A 1 96 ? 5.156 4.724 -11.913 1.00 96.62 96 THR A CA 1
ATOM 658 C C . THR A 1 96 ? 6.575 4.204 -12.122 1.00 96.62 96 THR A C 1
ATOM 660 O O . THR A 1 96 ? 7.551 4.802 -11.651 1.00 96.62 96 THR A O 1
ATOM 663 N N . GLY A 1 97 ? 6.704 3.065 -12.801 1.00 96.12 97 GLY A N 1
ATOM 664 C CA . GLY A 1 97 ? 7.971 2.417 -13.090 1.00 96.12 97 GLY A CA 1
ATOM 665 C C . GLY A 1 97 ? 8.798 3.165 -14.133 1.00 96.12 97 GLY A C 1
ATOM 666 O O . GLY A 1 97 ? 8.335 3.489 -15.219 1.00 96.12 97 GLY A O 1
ATOM 667 N N . ILE A 1 98 ? 10.066 3.394 -13.808 1.00 96.88 98 ILE A N 1
ATOM 668 C CA . ILE A 1 98 ? 11.086 3.965 -14.693 1.00 96.88 98 ILE A CA 1
ATOM 669 C C . ILE A 1 98 ? 11.860 2.843 -15.398 1.00 96.88 98 ILE A C 1
ATOM 671 O O . ILE A 1 98 ? 12.245 2.972 -16.557 1.00 96.88 98 ILE A O 1
ATOM 675 N N . HIS A 1 99 ? 12.139 1.741 -14.694 1.00 97.19 99 HIS A N 1
ATOM 676 C CA . HIS A 1 99 ? 12.932 0.641 -15.241 1.00 97.19 99 HIS A CA 1
ATOM 677 C C . HIS A 1 99 ? 12.575 -0.703 -14.606 1.00 97.19 99 HIS A C 1
ATOM 679 O O . HIS A 1 99 ? 12.609 -0.862 -13.385 1.00 97.19 99 HIS A O 1
ATOM 685 N N . PHE A 1 100 ? 12.329 -1.700 -15.455 1.00 96.81 100 PHE A N 1
ATOM 686 C CA . PHE A 1 100 ? 11.933 -3.048 -15.066 1.00 96.81 100 PHE A CA 1
ATOM 687 C C . PHE A 1 100 ? 13.025 -4.059 -15.401 1.00 96.81 100 PHE A C 1
ATOM 689 O O . PHE A 1 100 ? 13.619 -4.032 -16.477 1.00 96.81 100 PHE A O 1
ATOM 696 N N . LYS A 1 101 ? 13.280 -4.987 -14.478 1.00 96.12 101 LYS A N 1
ATOM 697 C CA . LYS A 1 101 ? 14.219 -6.089 -14.680 1.00 96.12 101 LYS A CA 1
ATOM 698 C C . LYS A 1 101 ? 13.748 -7.337 -13.951 1.00 96.12 101 LYS A C 1
ATOM 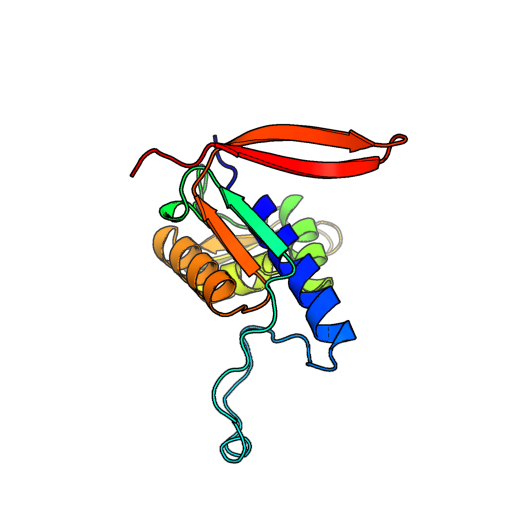700 O O . LYS A 1 101 ? 13.316 -7.271 -12.805 1.00 96.12 101 LYS A O 1
ATOM 705 N N . VAL A 1 102 ? 13.939 -8.493 -14.576 1.00 95.69 102 VAL A N 1
ATOM 706 C CA . VAL A 1 102 ? 13.862 -9.785 -13.888 1.00 95.69 102 VAL A CA 1
ATOM 707 C C . VAL A 1 102 ? 15.268 -10.165 -13.421 1.00 95.69 102 VAL A C 1
ATOM 709 O O . VAL A 1 102 ? 16.228 -10.149 -14.192 1.00 95.69 102 VAL A O 1
ATOM 712 N N . LEU A 1 103 ? 15.421 -10.435 -12.126 1.00 94.44 103 LEU A N 1
ATOM 713 C CA . LEU A 1 103 ? 16.673 -10.914 -11.540 1.00 94.44 103 LEU A CA 1
ATOM 714 C C . LEU A 1 103 ? 16.787 -12.436 -11.694 1.00 94.44 103 LEU A C 1
ATOM 716 O O . LEU A 1 103 ? 15.772 -13.125 -11.754 1.00 94.44 103 LEU A O 1
ATOM 720 N N . ASN A 1 104 ? 18.019 -12.957 -11.707 1.00 95.19 104 ASN A N 1
ATOM 721 C CA . ASN A 1 104 ? 18.327 -14.390 -11.845 1.00 95.19 104 ASN A CA 1
ATOM 722 C C . ASN A 1 104 ? 17.790 -15.062 -13.123 1.00 95.19 104 ASN A C 1
ATOM 724 O O . ASN A 1 104 ? 17.559 -16.267 -13.129 1.00 95.19 104 ASN A O 1
ATOM 728 N N . THR A 1 105 ? 17.675 -14.321 -14.226 1.00 95.25 105 THR A N 1
ATOM 729 C CA . THR A 1 105 ? 17.206 -14.857 -15.519 1.00 95.25 105 THR A CA 1
ATOM 730 C C . THR A 1 105 ? 18.082 -15.971 -16.092 1.00 95.25 105 THR A C 1
ATOM 732 O O . THR A 1 105 ? 17.591 -16.790 -16.858 1.00 95.25 105 THR A O 1
ATOM 735 N N . SER A 1 106 ? 19.361 -16.039 -15.708 1.00 94.69 106 SER A N 1
ATOM 736 C CA . SER A 1 106 ? 20.274 -17.126 -16.088 1.00 94.69 106 SER A CA 1
ATOM 737 C C . SER A 1 106 ? 20.045 -18.436 -15.321 1.00 94.69 106 SER A C 1
ATOM 739 O O . SER A 1 106 ? 20.657 -19.449 -15.650 1.00 94.69 106 SER A O 1
ATOM 741 N N . LYS A 1 107 ? 19.198 -18.427 -14.286 1.00 92.75 107 LYS A N 1
ATOM 742 C CA . LYS A 1 107 ? 18.798 -19.607 -13.508 1.00 92.75 107 LYS A CA 1
ATOM 743 C C . LYS A 1 107 ? 17.362 -20.004 -13.869 1.00 92.75 107 LYS A C 1
ATOM 745 O O . LYS A 1 107 ? 16.685 -19.305 -14.619 1.00 92.75 107 LYS A O 1
ATOM 750 N N . GLY A 1 108 ? 16.889 -21.133 -13.340 1.00 92.19 108 GLY A N 1
ATOM 751 C CA . GLY A 1 108 ? 15.521 -21.599 -13.580 1.00 92.19 108 GLY A CA 1
ATOM 752 C C . GLY A 1 108 ? 14.444 -20.601 -13.112 1.00 92.19 108 GLY A C 1
ATOM 753 O O . GLY A 1 108 ? 14.698 -19.812 -12.198 1.00 92.19 108 GLY A O 1
ATOM 754 N N . PRO A 1 109 ? 13.228 -20.658 -13.684 1.00 91.44 109 PRO A N 1
ATOM 755 C CA . PRO A 1 109 ? 12.153 -19.695 -13.418 1.00 91.44 109 PRO A CA 1
ATOM 756 C C . PRO A 1 109 ? 11.725 -19.638 -11.947 1.00 91.44 109 PRO A C 1
ATOM 758 O O . PRO A 1 109 ? 11.329 -18.585 -11.460 1.00 91.44 109 PRO A O 1
ATOM 761 N N . ALA A 1 110 ? 11.884 -20.740 -11.207 1.00 90.75 110 ALA A N 1
ATOM 762 C CA . ALA A 1 110 ? 11.553 -20.821 -9.784 1.00 90.75 110 ALA A CA 1
ATOM 763 C C . ALA A 1 110 ? 12.349 -19.848 -8.890 1.00 90.75 110 ALA A C 1
ATOM 765 O O . ALA A 1 110 ? 11.955 -19.610 -7.754 1.00 90.75 110 ALA A O 1
ATOM 766 N N . VAL A 1 111 ? 13.471 -19.301 -9.375 1.00 92.44 111 VAL A N 1
ATOM 767 C CA . VAL A 1 111 ? 14.307 -18.345 -8.627 1.00 92.44 111 VAL A CA 1
ATOM 768 C C . VAL A 1 111 ? 14.359 -16.961 -9.276 1.00 92.44 111 VAL A C 1
ATOM 770 O O . VAL A 1 111 ? 15.238 -16.160 -8.944 1.00 92.44 111 VAL A O 1
ATOM 773 N N . HIS A 1 112 ? 13.471 -16.686 -10.234 1.00 94.56 112 HIS A N 1
ATOM 774 C CA . HIS A 1 112 ? 13.361 -15.373 -10.865 1.00 94.56 112 HIS A CA 1
ATOM 775 C C . HIS A 1 112 ? 12.713 -14.373 -9.909 1.00 94.56 112 HIS A C 1
ATOM 777 O O . HIS A 1 112 ? 11.762 -14.693 -9.204 1.00 94.56 112 HIS A O 1
ATOM 783 N N . GLY A 1 113 ? 13.220 -13.139 -9.905 1.00 94.94 113 GLY A N 1
ATOM 784 C CA . GLY A 1 113 ? 12.711 -12.072 -9.041 1.00 94.94 113 GLY A CA 1
ATOM 785 C C . GLY A 1 113 ? 12.397 -10.803 -9.827 1.00 94.94 113 GLY A C 1
ATOM 786 O O . GLY A 1 113 ? 13.347 -10.098 -10.184 1.00 94.94 113 GLY A O 1
ATOM 787 N N . PRO A 1 114 ? 11.121 -10.481 -10.112 1.00 95.12 114 PRO A N 1
ATOM 788 C CA . PRO A 1 114 ? 10.766 -9.238 -10.788 1.00 95.12 114 PRO A CA 1
ATOM 789 C C . PRO A 1 114 ? 11.114 -8.036 -9.908 1.00 95.12 114 PRO A C 1
ATOM 791 O O . PRO A 1 114 ? 10.914 -8.050 -8.692 1.00 95.12 114 PRO A O 1
ATOM 794 N N . ARG A 1 115 ? 11.666 -6.994 -10.526 1.00 96.44 115 ARG A N 1
ATOM 795 C CA . ARG A 1 115 ? 12.093 -5.763 -9.866 1.00 96.44 115 ARG A CA 1
ATOM 796 C C . ARG A 1 115 ? 11.754 -4.562 -10.737 1.00 96.44 115 ARG A C 1
ATOM 798 O O . ARG A 1 115 ? 12.161 -4.510 -11.895 1.00 96.44 115 ARG A O 1
ATOM 805 N N . CYS A 1 116 ? 11.115 -3.571 -10.135 1.00 96.50 116 CYS A N 1
ATOM 806 C CA . CYS A 1 116 ? 10.854 -2.270 -10.731 1.00 96.50 116 CYS A CA 1
ATOM 807 C C . CYS A 1 116 ? 11.634 -1.185 -9.969 1.00 96.50 116 CYS A C 1
ATOM 809 O O . CYS A 1 116 ? 11.730 -1.221 -8.741 1.00 96.50 116 CYS A O 1
ATOM 811 N N . GLN A 1 117 ? 12.262 -0.257 -10.688 1.00 96.81 117 GLN A N 1
ATOM 812 C CA . GLN A 1 117 ? 12.632 1.063 -10.177 1.00 96.81 117 GLN A CA 1
ATOM 813 C C . GLN A 1 117 ? 11.486 2.011 -10.479 1.00 96.81 117 GLN A C 1
ATOM 815 O O . GLN A 1 117 ? 11.119 2.118 -11.643 1.00 96.81 117 GLN A O 1
ATOM 820 N N . SER A 1 118 ? 10.981 2.718 -9.476 1.00 96.06 118 SER A N 1
ATOM 821 C CA . SER A 1 118 ? 9.806 3.581 -9.618 1.00 96.06 118 SER A CA 1
ATOM 822 C C . SER A 1 118 ? 10.133 5.013 -9.219 1.00 96.06 118 SER A C 1
ATOM 824 O O . SER A 1 118 ? 10.950 5.238 -8.326 1.00 96.06 118 SER A O 1
ATOM 826 N N . ASP A 1 119 ? 9.482 5.986 -9.847 1.00 95.94 119 ASP A N 1
ATOM 827 C CA . ASP A 1 119 ? 9.555 7.374 -9.396 1.00 95.94 119 ASP A CA 1
ATOM 828 C C . ASP A 1 119 ? 8.884 7.506 -8.018 1.00 95.94 119 ASP A C 1
ATOM 830 O O . ASP A 1 119 ? 7.743 7.080 -7.828 1.00 95.94 119 ASP A O 1
ATOM 834 N N . LYS A 1 120 ? 9.598 8.069 -7.032 1.00 93.44 120 LYS A N 1
ATOM 835 C CA . LYS A 1 120 ? 9.099 8.174 -5.649 1.00 93.44 120 LYS A CA 1
ATOM 836 C C . LYS A 1 120 ? 7.902 9.107 -5.521 1.00 93.44 120 LYS A C 1
ATOM 838 O O . LYS A 1 120 ? 7.025 8.845 -4.700 1.00 93.44 120 LYS A O 1
ATOM 843 N N . VAL A 1 121 ? 7.918 10.213 -6.261 1.00 94.00 121 VAL A N 1
ATOM 844 C CA . VAL A 1 121 ? 6.885 11.246 -6.190 1.00 94.00 121 VAL A CA 1
ATOM 845 C C . VAL A 1 121 ? 5.640 10.721 -6.881 1.00 94.00 121 VAL A C 1
ATOM 847 O O . VAL A 1 121 ? 4.584 10.670 -6.252 1.00 94.00 121 VAL A O 1
ATOM 850 N N . ALA A 1 122 ? 5.794 10.210 -8.104 1.00 95.38 122 ALA A N 1
ATOM 851 C CA . ALA A 1 122 ? 4.676 9.652 -8.853 1.00 95.38 122 ALA A CA 1
ATOM 852 C C . ALA A 1 122 ? 4.039 8.465 -8.115 1.00 95.38 122 ALA A C 1
ATOM 854 O O . ALA A 1 122 ? 2.817 8.375 -8.056 1.00 95.38 122 ALA A O 1
ATOM 855 N N . TYR A 1 123 ? 4.835 7.586 -7.489 1.00 95.25 123 TYR A N 1
ATOM 856 C CA . TYR A 1 123 ? 4.292 6.464 -6.713 1.00 95.25 123 TYR A CA 1
ATOM 857 C C . TYR A 1 123 ? 3.443 6.937 -5.528 1.00 95.25 123 TYR A C 1
ATOM 859 O O . TYR A 1 123 ? 2.339 6.435 -5.314 1.00 95.25 123 TYR A O 1
ATOM 867 N N . ALA A 1 124 ? 3.930 7.914 -4.756 1.00 93.88 124 ALA A N 1
ATOM 868 C CA . ALA A 1 124 ? 3.179 8.458 -3.627 1.00 93.88 124 ALA A CA 1
ATOM 869 C C . ALA A 1 124 ? 1.903 9.188 -4.085 1.00 93.88 124 ALA A C 1
ATOM 871 O O . ALA A 1 124 ? 0.856 9.084 -3.446 1.00 93.88 124 ALA A O 1
ATOM 872 N N . GLU A 1 125 ? 1.961 9.910 -5.204 1.00 94.94 125 GLU A N 1
ATOM 873 C CA . GLU A 1 125 ? 0.797 10.553 -5.817 1.00 94.94 125 GLU A CA 1
ATOM 874 C C . GLU A 1 125 ? -0.244 9.540 -6.287 1.00 94.94 125 GLU A C 1
ATOM 876 O O . GLU A 1 125 ? -1.406 9.659 -5.898 1.00 94.94 125 GLU A O 1
ATOM 881 N N . ALA A 1 126 ? 0.170 8.512 -7.026 1.00 95.50 126 ALA A N 1
ATOM 882 C CA . ALA A 1 126 ? -0.708 7.447 -7.496 1.00 95.50 126 ALA A CA 1
ATOM 883 C C . ALA A 1 126 ? -1.358 6.691 -6.326 1.00 95.50 126 ALA A C 1
ATOM 885 O O . ALA A 1 126 ? -2.564 6.452 -6.334 1.00 95.50 126 ALA A O 1
ATOM 886 N N . ALA A 1 127 ? -0.595 6.393 -5.269 1.00 94.44 127 ALA A N 1
ATOM 887 C CA . ALA A 1 127 ? -1.120 5.736 -4.075 1.00 94.44 127 ALA A CA 1
ATOM 888 C C . ALA A 1 127 ? -2.164 6.599 -3.343 1.00 94.44 127 ALA A C 1
ATOM 890 O O . ALA A 1 127 ? -3.211 6.098 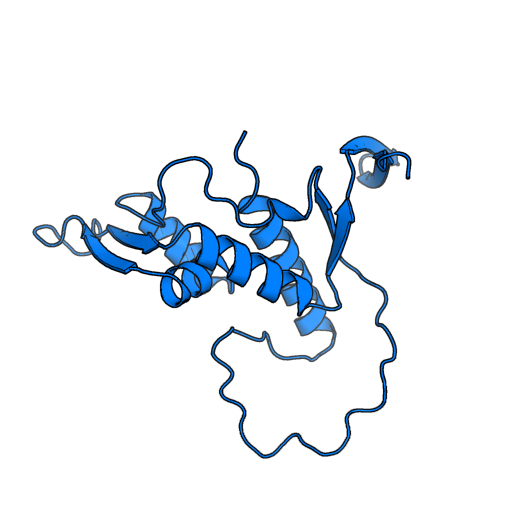-2.932 1.00 94.44 127 ALA A O 1
ATOM 891 N N . ARG A 1 128 ? -1.906 7.906 -3.191 1.00 94.19 128 ARG A N 1
ATOM 892 C CA . ARG A 1 128 ? -2.867 8.847 -2.588 1.00 94.19 128 ARG A CA 1
ATOM 893 C C . ARG A 1 128 ? -4.121 8.998 -3.439 1.00 94.19 128 ARG A C 1
ATOM 895 O O . ARG A 1 128 ? -5.212 9.008 -2.880 1.00 94.19 128 ARG A O 1
ATOM 902 N N . ALA A 1 129 ? -3.970 9.087 -4.759 1.00 94.50 129 ALA A N 1
ATOM 903 C CA . ALA A 1 129 ? -5.091 9.176 -5.688 1.00 94.50 129 ALA A CA 1
ATOM 904 C C . ALA A 1 129 ? -5.976 7.924 -5.621 1.00 94.50 129 ALA A C 1
ATOM 906 O O . ALA A 1 129 ? -7.192 8.053 -5.518 1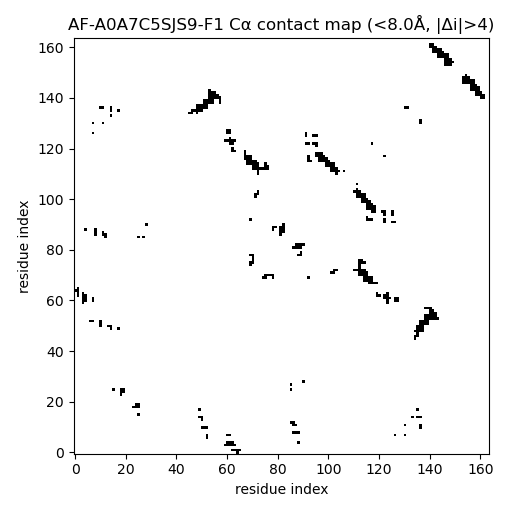.00 94.50 129 ALA A O 1
ATOM 907 N N . ALA A 1 130 ? -5.368 6.734 -5.587 1.00 93.56 130 ALA A N 1
ATOM 908 C CA . ALA A 1 130 ? -6.085 5.471 -5.443 1.00 93.56 130 ALA A CA 1
ATOM 909 C C . ALA A 1 130 ? -6.845 5.387 -4.110 1.00 93.56 130 ALA A C 1
ATOM 911 O O . ALA A 1 130 ? -8.013 5.023 -4.084 1.00 93.56 130 ALA A O 1
ATOM 912 N N . ILE A 1 131 ? -6.231 5.766 -2.986 1.00 93.19 131 ILE A N 1
ATOM 913 C CA . ILE A 1 131 ? -6.946 5.778 -1.700 1.00 93.19 131 ILE A CA 1
ATOM 914 C C . ILE A 1 131 ? -8.076 6.815 -1.693 1.00 93.19 131 ILE A C 1
ATOM 916 O O . ILE A 1 131 ? -9.163 6.525 -1.202 1.00 93.19 131 ILE A O 1
ATOM 920 N N . ALA A 1 132 ? -7.849 8.003 -2.2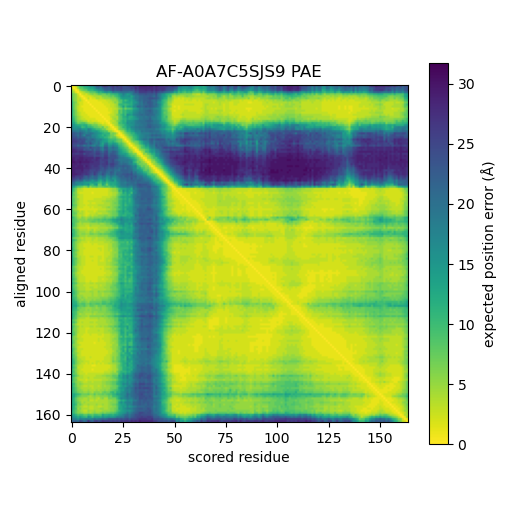55 1.00 91.88 132 ALA A N 1
ATOM 921 C CA . ALA A 1 132 ? -8.850 9.065 -2.303 1.00 91.88 132 ALA A CA 1
ATOM 922 C C . ALA A 1 132 ? -10.039 8.747 -3.226 1.00 91.88 132 ALA A C 1
ATOM 924 O O . ALA A 1 132 ? -11.117 9.306 -3.028 1.00 91.88 132 ALA A O 1
ATOM 925 N N . SER A 1 133 ? -9.869 7.865 -4.218 1.00 91.56 133 SER A N 1
ATOM 926 C CA . SER A 1 133 ? -10.959 7.452 -5.108 1.00 91.56 133 SER A CA 1
ATOM 927 C C . SER A 1 133 ? -11.922 6.449 -4.467 1.00 91.56 133 SER A C 1
ATOM 929 O O . SER A 1 133 ? -12.989 6.204 -5.027 1.00 91.56 133 SER A O 1
ATOM 931 N N . ARG A 1 134 ? -11.586 5.891 -3.296 1.00 89.38 134 ARG A N 1
ATOM 932 C CA . ARG A 1 134 ? -12.396 4.882 -2.604 1.00 89.38 134 ARG A CA 1
ATOM 933 C C . ARG A 1 134 ? -13.296 5.493 -1.528 1.00 89.38 134 ARG A C 1
ATOM 935 O O . ARG A 1 134 ? -12.793 5.868 -0.468 1.00 89.38 134 ARG A O 1
ATOM 942 N N . PRO A 1 135 ? -14.626 5.555 -1.728 1.00 88.12 135 PRO A N 1
ATOM 943 C CA . PRO A 1 135 ? -15.543 6.122 -0.738 1.00 88.12 135 PRO A CA 1
ATOM 944 C C . PRO A 1 135 ? -15.647 5.295 0.554 1.00 88.12 135 PRO A C 1
ATOM 946 O O . PRO A 1 135 ? -16.120 5.804 1.569 1.00 88.12 135 PRO A O 1
ATOM 949 N N . GLU A 1 136 ? -15.225 4.029 0.542 1.00 90.31 136 GLU A N 1
ATOM 950 C CA . GLU A 1 136 ? -15.236 3.151 1.715 1.00 90.31 136 GLU A CA 1
ATOM 951 C C . GLU A 1 136 ? -14.106 3.473 2.703 1.00 90.31 136 GLU A C 1
ATOM 953 O O . GLU A 1 136 ? -14.189 3.075 3.870 1.00 90.31 136 GLU A O 1
ATOM 958 N N . ILE A 1 137 ? -13.064 4.181 2.245 1.00 92.44 137 ILE A N 1
ATOM 959 C CA . ILE A 1 137 ? -11.869 4.507 3.024 1.00 92.44 137 ILE A CA 1
ATOM 960 C C . ILE A 1 137 ? -11.922 5.965 3.479 1.00 92.44 137 ILE A C 1
ATOM 962 O O . ILE A 1 137 ? -11.924 6.898 2.682 1.00 92.44 137 ILE A O 1
ATOM 966 N N . GLU A 1 138 ? -11.873 6.169 4.790 1.00 93.19 138 GLU A N 1
ATOM 967 C CA . GLU A 1 138 ? -11.697 7.482 5.400 1.00 93.19 138 GLU A CA 1
ATOM 968 C C . GLU A 1 138 ? -10.276 7.627 5.943 1.00 93.19 138 GLU A C 1
ATOM 970 O O . GLU A 1 138 ? -9.835 6.848 6.790 1.00 93.19 138 GLU A O 1
ATOM 975 N N . VAL A 1 139 ? -9.544 8.635 5.465 1.00 93.00 139 VAL A N 1
ATOM 976 C CA . VAL A 1 139 ? -8.192 8.935 5.952 1.00 93.00 139 VAL A CA 1
ATOM 977 C C . VAL A 1 139 ? -8.277 9.887 7.140 1.00 93.00 139 VAL A C 1
ATOM 979 O O . VAL A 1 139 ? -8.753 11.012 7.009 1.00 93.00 139 VAL A O 1
ATOM 982 N N . ILE A 1 140 ? -7.763 9.456 8.291 1.00 92.50 140 ILE A N 1
ATOM 983 C CA . ILE A 1 140 ? -7.774 10.234 9.532 1.00 92.50 140 ILE A CA 1
ATOM 984 C C . ILE A 1 140 ? -6.342 10.617 9.900 1.00 92.50 140 ILE A C 1
ATOM 986 O O . ILE A 1 140 ? -5.504 9.757 10.178 1.00 92.50 140 ILE A O 1
ATOM 990 N N . GLY A 1 141 ? -6.071 11.922 9.938 1.00 92.88 141 GLY A N 1
ATOM 991 C CA . GLY A 1 141 ? -4.818 12.469 10.454 1.00 92.88 141 GLY A CA 1
ATOM 992 C C . GLY A 1 141 ? -4.776 12.402 11.981 1.00 92.88 141 GLY A C 1
ATOM 993 O O . GLY A 1 141 ? -5.548 13.083 12.654 1.00 92.88 141 GLY A O 1
ATOM 994 N N . GLY A 1 142 ? -3.879 11.599 12.547 1.00 92.38 142 GLY A N 1
ATOM 995 C CA . GLY A 1 142 ? -3.735 11.483 13.994 1.00 92.38 142 GLY A CA 1
ATOM 996 C C . GLY A 1 142 ? -2.900 10.298 14.455 1.00 92.38 142 GLY A C 1
ATOM 997 O O . GLY A 1 142 ? -2.480 9.443 13.676 1.00 92.38 142 GLY A O 1
ATOM 998 N N . ALA A 1 143 ? -2.653 10.256 15.761 1.00 93.06 143 ALA A N 1
ATOM 999 C CA . AL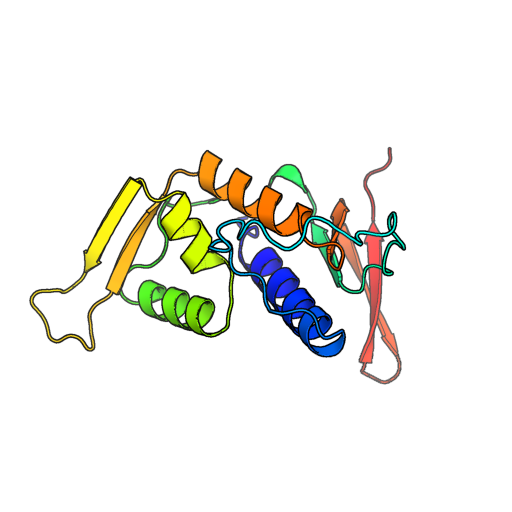A A 1 143 ? -1.968 9.149 16.414 1.00 93.06 143 ALA A CA 1
ATOM 1000 C C . ALA A 1 143 ? -2.988 8.234 17.095 1.00 93.06 143 ALA A C 1
ATOM 1002 O O . ALA A 1 143 ? -3.811 8.703 17.878 1.00 93.06 143 ALA A O 1
ATOM 1003 N N . VAL A 1 144 ? -2.913 6.928 16.839 1.00 93.62 144 VAL A N 1
ATOM 1004 C CA . VAL A 1 144 ? -3.638 5.938 17.645 1.00 93.62 144 VAL A CA 1
ATOM 1005 C C . VAL A 1 144 ? -2.925 5.802 18.989 1.00 93.62 144 VAL A C 1
ATOM 1007 O O . VAL A 1 144 ? -1.758 5.422 19.028 1.00 93.62 144 VAL A O 1
ATOM 1010 N N . GLU A 1 145 ? -3.614 6.111 20.086 1.00 94.31 145 GLU A N 1
ATOM 1011 C CA . GLU A 1 145 ? -3.025 6.096 21.436 1.00 94.31 145 GLU A CA 1
ATOM 1012 C C . GLU A 1 145 ? -3.573 4.986 22.326 1.00 94.31 145 GLU A C 1
ATOM 1014 O O . GLU A 1 145 ? -2.893 4.525 23.240 1.00 94.31 145 GLU A O 1
ATOM 1019 N N . THR A 1 146 ? -4.817 4.570 22.091 1.00 94.94 146 THR A N 1
ATOM 1020 C CA . THR A 1 146 ? -5.492 3.591 22.947 1.00 94.94 146 THR A CA 1
ATOM 1021 C C . THR A 1 146 ? -6.285 2.583 22.127 1.00 94.94 146 THR A C 1
ATOM 1023 O O . THR A 1 146 ? -6.852 2.910 21.085 1.00 94.94 146 THR A O 1
ATOM 1026 N N . LEU A 1 147 ? -6.353 1.347 22.623 1.00 95.56 147 LEU A N 1
ATOM 1027 C CA . LEU A 1 147 ? -7.225 0.297 22.098 1.00 95.56 147 LEU A CA 1
ATOM 1028 C C . LEU A 1 147 ? -8.363 0.058 23.091 1.00 95.56 147 LEU A C 1
ATOM 1030 O O . LEU A 1 147 ? -8.127 -0.151 24.280 1.00 95.56 147 LEU A O 1
ATOM 1034 N N . ARG A 1 148 ? -9.608 0.059 22.609 1.00 95.12 148 ARG A N 1
ATOM 1035 C CA . ARG A 1 148 ? -10.782 -0.278 23.421 1.00 95.12 148 ARG A CA 1
ATOM 1036 C C . ARG A 1 148 ? -11.053 -1.769 23.307 1.00 95.12 148 ARG A C 1
ATOM 1038 O O . ARG A 1 148 ? -11.461 -2.243 22.247 1.00 95.12 148 ARG A O 1
ATOM 1045 N N . VAL A 1 149 ? -10.858 -2.505 24.397 1.00 97.00 149 VAL A N 1
ATOM 1046 C CA . VAL A 1 149 ? -11.043 -3.961 24.433 1.00 97.00 149 VAL A CA 1
ATOM 1047 C C . VAL A 1 149 ? -12.220 -4.315 25.336 1.00 97.00 149 VAL A C 1
ATOM 1049 O O . VAL A 1 149 ? -12.278 -3.883 26.484 1.00 97.00 149 VAL A O 1
ATOM 1052 N N . ARG A 1 150 ? -13.156 -5.125 24.832 1.00 95.69 150 ARG A N 1
ATOM 1053 C CA . ARG A 1 150 ? -14.292 -5.652 25.601 1.00 95.69 150 ARG A CA 1
ATOM 1054 C C . ARG A 1 150 ? -14.421 -7.147 25.347 1.00 95.69 150 ARG A C 1
ATOM 1056 O O . ARG A 1 150 ? -14.517 -7.570 24.200 1.00 95.69 150 ARG A O 1
ATOM 1063 N N . GLY A 1 151 ? -14.408 -7.950 26.413 1.00 93.50 151 GLY A N 1
ATOM 1064 C CA . GLY A 1 151 ? -14.542 -9.410 26.308 1.00 93.50 151 GLY A CA 1
ATOM 1065 C C . GLY A 1 151 ? -13.480 -10.064 25.414 1.00 93.50 151 GLY A C 1
ATOM 1066 O O . GLY A 1 151 ? -13.808 -10.935 24.617 1.00 93.50 151 GLY A O 1
ATOM 1067 N N . GLY A 1 152 ? -12.230 -9.586 25.472 1.00 94.94 152 GLY A N 1
ATOM 1068 C CA . GLY A 1 152 ? -11.127 -10.096 24.645 1.00 94.94 152 GLY A CA 1
ATOM 1069 C C . GLY A 1 152 ? -11.152 -9.661 23.174 1.00 94.94 152 GLY A C 1
ATOM 1070 O O . GLY A 1 152 ? -10.311 -10.107 22.401 1.00 94.94 152 GLY A O 1
ATOM 1071 N N . ARG A 1 153 ? -12.086 -8.788 22.769 1.00 94.19 153 ARG A N 1
ATOM 1072 C CA . ARG A 1 153 ? -12.201 -8.270 21.396 1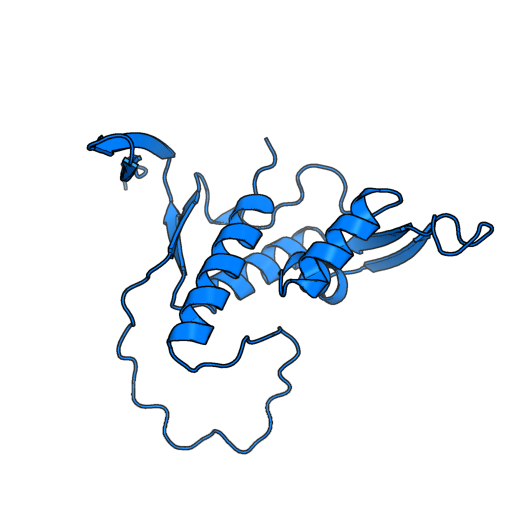.00 94.19 153 ARG A CA 1
ATOM 1073 C C . ARG A 1 153 ? -11.903 -6.778 21.334 1.00 94.19 153 ARG A C 1
ATOM 1075 O O . ARG A 1 153 ? -12.345 -6.022 22.200 1.00 94.19 153 ARG A O 1
ATOM 1082 N N . ILE A 1 154 ? -11.196 -6.350 20.289 1.00 95.12 154 ILE A N 1
ATOM 1083 C CA . ILE A 1 154 ? -11.024 -4.927 19.973 1.00 95.12 154 ILE A CA 1
ATOM 1084 C C . ILE A 1 154 ? -12.367 -4.393 19.461 1.00 95.12 154 ILE A C 1
ATOM 1086 O O . ILE A 1 154 ? -12.975 -4.972 18.567 1.00 95.12 154 ILE A O 1
ATOM 1090 N N . THR A 1 155 ? -12.835 -3.303 20.061 1.00 94.12 155 THR A N 1
ATOM 1091 C CA . THR A 1 155 ? -14.126 -2.652 19.763 1.00 94.12 155 THR A CA 1
ATOM 1092 C C . THR A 1 155 ? -13.965 -1.219 19.265 1.00 94.12 155 THR A C 1
ATOM 1094 O O . THR A 1 155 ? -14.938 -0.593 18.862 1.00 94.12 155 THR A O 1
ATOM 1097 N N . GLY A 1 156 ? -12.743 -0.687 19.293 1.00 93.00 156 GLY A N 1
ATOM 1098 C CA . GLY A 1 156 ? -12.435 0.638 18.781 1.00 93.00 156 GLY A CA 1
ATOM 1099 C C . GLY A 1 156 ? -1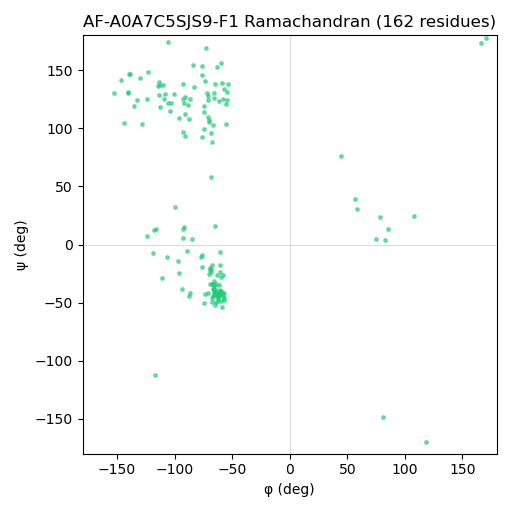1.027 1.079 19.147 1.00 93.00 156 GLY A C 1
ATOM 1100 O O . GLY A 1 156 ? -10.306 0.392 19.875 1.00 93.00 156 GLY A O 1
ATOM 1101 N N . VAL A 1 157 ? -10.665 2.258 18.660 1.00 94.88 157 VAL A N 1
ATOM 1102 C CA . VAL A 1 157 ? -9.377 2.901 18.913 1.00 94.88 157 VAL A CA 1
ATOM 1103 C C . VAL A 1 157 ? -9.605 4.342 19.360 1.00 94.88 157 VAL A C 1
ATOM 1105 O O . VAL A 1 157 ? -10.548 4.991 18.910 1.00 94.88 157 VAL A O 1
ATOM 1108 N N . GLY A 1 158 ? -8.784 4.838 20.282 1.00 94.19 158 GLY A N 1
ATOM 1109 C CA . GLY A 1 158 ? -8.724 6.260 20.604 1.00 94.19 158 GLY A CA 1
ATOM 1110 C C . GLY A 1 158 ? -7.655 6.922 19.751 1.00 94.19 158 GLY A C 1
ATOM 1111 O O . GLY A 1 158 ? -6.490 6.519 19.801 1.00 94.19 158 GLY A O 1
ATOM 1112 N N . VAL A 1 159 ? -8.062 7.917 18.968 1.00 94.19 159 VAL A N 1
ATOM 1113 C CA . VAL A 1 159 ? -7.173 8.682 18.094 1.00 94.19 159 VAL A CA 1
ATOM 1114 C C . VAL A 1 159 ? -7.019 10.081 18.666 1.00 94.19 159 VAL A C 1
ATOM 1116 O O . VAL A 1 159 ? -8.009 10.778 18.881 1.00 94.19 159 VAL A O 1
ATOM 1119 N N . ARG A 1 160 ? -5.774 10.500 18.885 1.00 93.06 160 ARG A N 1
ATOM 1120 C CA . ARG A 1 160 ? -5.438 11.895 19.152 1.00 93.06 160 ARG A CA 1
ATOM 1121 C C . ARG A 1 160 ? -5.227 12.594 17.819 1.00 93.06 160 ARG A C 1
ATOM 1123 O O . ARG A 1 160 ? -4.224 12.355 17.139 1.00 93.06 160 ARG A O 1
ATOM 1130 N N . THR A 1 161 ? -6.176 13.441 17.451 1.00 85.94 161 THR A N 1
ATOM 1131 C CA . THR A 1 161 ? -6.047 14.327 16.295 1.00 85.94 161 THR A CA 1
ATOM 1132 C C . THR A 1 161 ? -5.122 15.495 16.653 1.00 85.94 161 THR A C 1
ATOM 1134 O O . THR A 1 161 ? -5.120 15.929 17.810 1.00 85.94 161 THR A O 1
ATOM 1137 N N . PRO A 1 162 ? -4.314 16.010 15.711 1.00 76.12 162 PRO A N 1
ATOM 1138 C CA . PRO A 1 162 ? -3.605 17.267 15.917 1.00 76.12 162 PRO A CA 1
ATOM 1139 C C . PRO A 1 162 ? -4.612 18.354 16.311 1.00 76.12 162 PRO A C 1
ATOM 1141 O O . PRO A 1 162 ? -5.713 18.394 15.758 1.00 76.12 162 PRO A O 1
ATOM 1144 N N . ALA A 1 163 ? -4.267 19.200 17.283 1.00 62.16 163 ALA A N 1
ATOM 1145 C CA . ALA A 1 163 ? -5.062 20.392 17.555 1.00 62.16 163 ALA A CA 1
ATOM 1146 C C . ALA A 1 163 ? -5.039 21.268 16.293 1.00 62.16 163 ALA A C 1
ATOM 1148 O O . ALA A 1 163 ? -3.956 21.553 15.777 1.00 62.16 163 ALA A O 1
ATOM 1149 N N . GLY A 1 164 ? -6.224 21.589 15.770 1.00 51.66 164 GLY A N 1
ATOM 1150 C CA . GLY A 1 164 ? -6.393 22.570 14.696 1.00 51.66 164 GLY A CA 1
ATOM 1151 C C . GLY A 1 164 ? -6.169 23.986 15.195 1.00 51.66 164 GLY A C 1
ATOM 1152 O O . GLY A 1 164 ? -6.441 24.230 16.394 1.00 51.66 164 GLY A O 1
#

Solvent-accessible surface area (backbone atoms only — not comparable to full-atom values): 9707 Å² total; per-residue (Å²): 133,78,63,25,57,67,60,48,42,53,50,49,48,53,39,44,57,51,35,52,77,71,74,42,78,82,83,58,97,78,70,70,85,67,92,75,79,85,76,82,85,72,89,73,80,78,64,77,58,79,40,78,46,72,31,76,51,71,86,48,38,33,43,59,74,73,66,53,57,49,48,27,66,70,46,17,55,54,38,50,53,39,34,76,72,68,37,55,69,41,59,45,41,64,78,25,43,78,47,78,47,68,37,54,73,93,50,61,77,94,59,44,4,47,26,32,32,31,43,52,66,55,31,16,50,52,45,42,52,57,51,71,71,36,70,39,50,39,80,40,58,20,44,81,78,44,77,40,70,57,95,93,36,83,77,48,69,43,67,50,57,74,86,128

Nearest PDB structures (foldseek):
  3cp2-assembly1_A-2  TM=9.307E-01  e=4.847E-12  unclassified
  2zxi-assembly2_C  TM=9.552E-01  e=1.637E-11  Aquifex aeolicus
  2zxi-assembly1_B  TM=9.551E-01  e=1.637E-11  Aquifex aeolicus
  2zxi-assembly1_A  TM=9.682E-01  e=2.732E-11  Aquifex aeolicus
  2zxh-assembly1_B  TM=9.477E-01  e=4.012E-11  Aquifex aeolicus

Sequence (164 aa):
MGGGHAGIEAAWAAANLLAVTAGSPPDGLDAHPTETDRRDACPTKKSASTVALVTLDPSKIGEMSCNPAIGGLAKGQLVREIDAMGGLMGLLADATGIHFKVLNTSKGPAVHGPRCQSDKVAYAEAARAAIASRPEIEVIGGAVETLRVRGGRITGVGVRTPAG

Secondary structure (DSSP, 8-state):
---HHHHHHHHHHHHHHHHHHHT-----TT----TT--S---S---PPP-EEEEES-GGGTT---S-SEEE-TTHHHHHHHHHHTT-SHHHHHHHTEEEEEEETTTS-GGG-EEEEEE-HHHHHHHHHHHHHT-TTEEEEESEEEEEEEETTEEEEEEEEPPP-

Radius of gyration: 18.35 Å; Cα contacts (8 Å, |Δi|>4): 244; chains: 1; bounding box: 48×44×50 Å

pLDDT: mean 81.68, std 20.59, range [30.03, 97.19]